Protein AF-A0A3S4LVW9-F1 (afdb_monomer)

pLDDT: mean 73.6, std 16.75, range [40.53, 91.44]

Structure (mmCIF, N/CA/C/O backbone):
data_AF-A0A3S4LVW9-F1
#
_entry.id   AF-A0A3S4LVW9-F1
#
loop_
_atom_site.group_PDB
_atom_site.id
_atom_site.type_symbol
_atom_site.label_atom_id
_atom_site.label_alt_id
_atom_site.label_comp_id
_atom_site.label_asym_id
_atom_site.label_entity_id
_atom_site.label_seq_id
_atom_site.pdbx_PDB_ins_code
_atom_site.Cartn_x
_atom_site.Cartn_y
_atom_site.Cartn_z
_atom_site.occupancy
_atom_site.B_iso_or_equiv
_atom_site.auth_seq_id
_atom_site.auth_comp_id
_atom_site.auth_asym_id
_atom_site.auth_atom_id
_atom_site.pdbx_PDB_model_num
ATOM 1 N N . MET A 1 1 ? 12.486 -17.009 8.931 1.00 40.53 1 MET A N 1
ATOM 2 C CA . MET A 1 1 ? 12.823 -16.788 7.509 1.00 40.53 1 MET A CA 1
ATOM 3 C C . MET A 1 1 ? 11.781 -15.849 6.923 1.00 40.53 1 MET A C 1
ATOM 5 O O . MET A 1 1 ? 10.630 -16.249 6.803 1.00 40.53 1 MET A O 1
ATOM 9 N N . SER A 1 2 ? 12.141 -14.586 6.691 1.00 44.41 2 SER A N 1
ATOM 10 C CA . SER A 1 2 ? 11.282 -13.580 6.053 1.00 44.41 2 SER A CA 1
ATOM 11 C C . SER A 1 2 ? 11.425 -13.695 4.533 1.00 44.41 2 SER A C 1
ATOM 13 O O . SER A 1 2 ? 12.541 -13.700 4.019 1.00 44.41 2 SER A O 1
ATOM 15 N N . HIS A 1 3 ? 10.305 -13.847 3.826 1.00 47.97 3 HIS A N 1
ATOM 16 C CA . HIS A 1 3 ? 10.266 -14.080 2.378 1.00 47.97 3 HIS A CA 1
ATOM 17 C C . HIS A 1 3 ? 9.943 -12.779 1.623 1.00 47.97 3 HIS A C 1
ATOM 19 O O . HIS A 1 3 ? 9.301 -11.881 2.169 1.00 47.97 3 HIS A 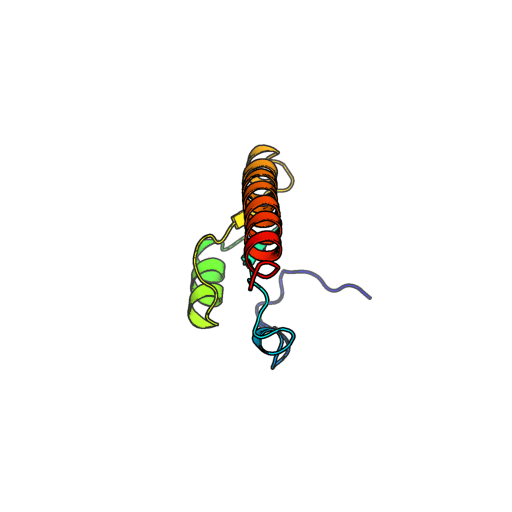O 1
ATOM 25 N N . ALA A 1 4 ? 10.462 -12.651 0.399 1.00 56.00 4 ALA A N 1
ATOM 26 C CA . ALA A 1 4 ? 10.450 -11.421 -0.392 1.00 56.00 4 ALA A CA 1
ATOM 27 C C . ALA A 1 4 ? 9.074 -11.103 -1.009 1.00 56.00 4 ALA A C 1
ATOM 29 O O . ALA A 1 4 ? 8.323 -11.996 -1.377 1.00 56.00 4 ALA A O 1
ATOM 30 N N . ALA A 1 5 ? 8.788 -9.810 -1.182 1.00 56.31 5 ALA A N 1
ATOM 31 C CA . ALA A 1 5 ? 7.505 -9.262 -1.644 1.00 56.31 5 ALA A CA 1
ATOM 32 C C . ALA A 1 5 ? 7.275 -9.319 -3.177 1.00 56.31 5 ALA A C 1
ATOM 34 O O . ALA A 1 5 ? 6.434 -8.591 -3.684 1.00 56.31 5 ALA A O 1
ATOM 35 N N . ASN A 1 6 ? 8.031 -10.146 -3.909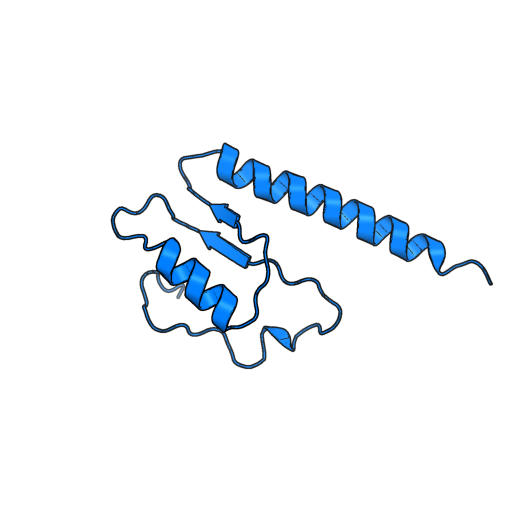 1.00 51.12 6 ASN A N 1
ATOM 36 C CA . ASN A 1 6 ? 7.908 -10.344 -5.369 1.00 51.12 6 ASN A CA 1
ATOM 37 C C . ASN A 1 6 ? 7.083 -11.605 -5.713 1.00 51.12 6 ASN A C 1
ATOM 39 O O . ASN A 1 6 ? 7.062 -12.090 -6.841 1.00 51.12 6 ASN A O 1
ATOM 43 N N . ASP A 1 7 ? 6.435 -12.215 -4.727 1.00 55.28 7 ASP A N 1
ATOM 44 C CA . ASP A 1 7 ? 5.618 -13.390 -4.993 1.00 55.28 7 ASP A CA 1
ATOM 45 C C . ASP A 1 7 ? 4.240 -12.952 -5.513 1.00 55.28 7 ASP A C 1
ATOM 47 O O . ASP A 1 7 ? 3.527 -12.201 -4.848 1.00 55.28 7 ASP A O 1
ATOM 51 N N . LYS A 1 8 ? 3.884 -13.391 -6.726 1.00 55.81 8 LYS A N 1
ATOM 52 C CA . LYS A 1 8 ? 2.607 -13.059 -7.387 1.00 55.81 8 LYS A CA 1
ATOM 53 C C . LYS A 1 8 ? 1.429 -13.839 -6.810 1.00 55.81 8 LYS A C 1
ATOM 55 O O . LYS A 1 8 ? 0.280 -13.561 -7.151 1.00 55.81 8 LYS A O 1
ATOM 60 N N . GLU A 1 9 ? 1.692 -14.807 -5.938 1.00 51.62 9 GLU A N 1
ATOM 61 C CA . GLU A 1 9 ? 0.643 -15.407 -5.133 1.00 51.62 9 GLU A CA 1
ATOM 62 C C . GLU A 1 9 ? 0.262 -14.459 -3.992 1.00 51.62 9 GLU A C 1
ATOM 64 O O . GLU A 1 9 ? 0.968 -14.330 -2.991 1.00 51.62 9 GLU A O 1
ATOM 69 N N . SER A 1 10 ? -0.897 -13.810 -4.128 1.00 51.06 10 SER A N 1
ATOM 70 C CA . SER A 1 10 ? -1.556 -13.131 -3.013 1.00 51.06 10 SER A CA 1
ATOM 71 C C . SER A 1 10 ? -1.885 -14.157 -1.930 1.00 51.06 10 SER A C 1
ATOM 73 O O . SER A 1 10 ? -2.876 -14.881 -2.005 1.00 51.06 10 SER A O 1
ATOM 75 N N . ARG A 1 11 ? -1.014 -14.258 -0.925 1.00 62.50 11 ARG A N 1
ATOM 76 C CA . ARG A 1 11 ? -1.152 -15.177 0.212 1.00 62.50 11 ARG A CA 1
ATOM 77 C C . ARG A 1 11 ? -1.620 -14.447 1.460 1.00 62.50 11 ARG A C 1
ATOM 79 O O . ARG A 1 11 ? -1.117 -14.693 2.557 1.00 62.50 11 ARG A O 1
ATOM 86 N N . LEU A 1 12 ? -2.573 -13.528 1.301 1.00 57.38 12 LEU A N 1
ATOM 87 C CA . LEU A 1 12 ? -3.271 -12.985 2.460 1.00 57.38 12 LEU A CA 1
ATOM 88 C C . LEU A 1 12 ? -3.927 -14.160 3.202 1.00 57.38 12 LEU A C 1
ATOM 90 O O . LEU A 1 12 ? -4.661 -14.933 2.580 1.00 57.38 12 LEU A O 1
ATOM 94 N N . PRO A 1 13 ? -3.635 -14.353 4.500 1.00 52.72 13 PRO A N 1
ATOM 95 C CA . PRO A 1 13 ? -4.202 -15.465 5.236 1.00 52.72 13 PRO A CA 1
ATOM 96 C C . PRO A 1 13 ? -5.724 -15.329 5.253 1.00 52.72 13 PRO A C 1
ATOM 98 O O . PRO A 1 13 ? -6.263 -14.248 5.509 1.00 52.72 13 PRO A O 1
ATOM 101 N N . ALA A 1 14 ? -6.418 -16.433 4.973 1.00 52.50 14 ALA A N 1
ATOM 102 C CA . ALA A 1 14 ? -7.867 -16.488 5.086 1.00 52.50 14 ALA A CA 1
ATOM 103 C C . ALA A 1 14 ? -8.274 -16.030 6.497 1.00 52.50 14 ALA A C 1
ATOM 105 O O . ALA A 1 14 ? -7.753 -16.530 7.494 1.00 52.50 14 ALA A O 1
ATOM 106 N N . GLY A 1 15 ? -9.161 -15.037 6.566 1.00 52.69 15 GLY A N 1
ATOM 107 C CA . GLY A 1 15 ? -9.600 -14.446 7.828 1.00 52.69 15 GLY A CA 1
ATOM 108 C C . GLY A 1 15 ? -8.742 -13.290 8.357 1.00 52.69 15 GLY A C 1
ATOM 109 O O . GLY A 1 15 ? -9.017 -12.820 9.455 1.00 52.69 15 GLY A O 1
ATOM 110 N N . LEU A 1 16 ? -7.761 -12.759 7.610 1.00 56.81 16 LEU A N 1
ATOM 111 C CA . LEU A 1 16 ? -7.042 -11.536 8.021 1.00 56.81 16 LEU A CA 1
ATOM 112 C C . LEU A 1 16 ? -8.002 -10.367 8.300 1.00 56.81 16 LEU A C 1
ATOM 114 O O . LEU A 1 16 ? -7.811 -9.632 9.260 1.00 56.81 16 LEU A O 1
ATOM 118 N N . LEU A 1 17 ? -9.057 -10.243 7.491 1.00 53.84 17 LEU A N 1
ATOM 119 C CA . LEU A 1 17 ? -10.112 -9.245 7.684 1.00 53.84 17 LEU A CA 1
ATOM 120 C C . LEU A 1 17 ? -11.112 -9.622 8.798 1.00 53.84 17 LEU A C 1
ATOM 122 O O . LEU A 1 17 ? -11.839 -8.751 9.271 1.00 53.84 17 LEU A O 1
ATOM 126 N N . ASP A 1 18 ? -11.139 -10.887 9.233 1.00 51.19 18 ASP A N 1
ATOM 127 C CA . ASP A 1 18 ? -11.976 -11.373 10.345 1.00 51.19 18 ASP A CA 1
ATOM 128 C C . ASP A 1 18 ? -11.309 -11.173 11.715 1.00 51.19 18 ASP A C 1
ATOM 130 O O . ASP A 1 18 ? -11.990 -11.127 12.746 1.00 51.19 18 ASP A O 1
ATOM 134 N N . VAL A 1 19 ? -9.980 -11.008 11.763 1.00 45.44 19 VAL A N 1
ATOM 135 C CA . VAL A 1 19 ? -9.250 -10.708 13.003 1.00 45.44 19 VAL A CA 1
ATOM 136 C C . VAL A 1 19 ? -9.434 -9.231 13.361 1.00 45.44 19 VAL A C 1
ATOM 138 O O . VAL A 1 19 ? -8.574 -8.383 13.150 1.00 45.44 19 VAL A O 1
ATOM 141 N N . GLY A 1 20 ? -10.585 -8.926 13.958 1.00 47.44 20 GLY A N 1
ATOM 142 C CA . GLY A 1 20 ? -10.934 -7.586 14.417 1.00 47.44 20 GLY A CA 1
ATOM 143 C C . GLY A 1 20 ? -11.956 -6.914 13.516 1.00 47.44 20 GLY A C 1
ATOM 144 O O . GLY A 1 20 ? -11.706 -5.837 12.999 1.00 47.44 20 GLY A O 1
ATOM 145 N N . THR A 1 21 ? -13.153 -7.488 13.422 1.00 48.34 21 THR A N 1
ATOM 146 C CA . THR A 1 21 ? -14.330 -6.931 12.721 1.00 48.34 21 THR A CA 1
ATOM 147 C C . THR A 1 21 ? -14.732 -5.502 13.132 1.00 48.34 21 THR A C 1
ATOM 149 O O . THR A 1 21 ? -15.595 -4.899 12.500 1.00 48.34 21 THR A O 1
ATOM 152 N N . ARG A 1 22 ? -14.112 -4.936 14.177 1.00 53.50 22 ARG A N 1
ATOM 153 C CA . ARG A 1 22 ? -14.266 -3.537 14.616 1.00 53.50 22 ARG A CA 1
ATOM 154 C C . ARG A 1 22 ? -13.053 -2.645 14.327 1.00 53.50 22 ARG A C 1
ATOM 156 O O . ARG A 1 22 ? -13.075 -1.479 14.700 1.00 53.50 22 ARG A O 1
ATOM 163 N N . LYS A 1 23 ? -11.987 -3.173 13.724 1.00 63.97 23 LYS A N 1
ATOM 164 C CA . LYS A 1 23 ? -10.763 -2.427 13.423 1.00 63.97 23 LYS A CA 1
ATOM 165 C C . LYS A 1 23 ? -10.807 -1.918 11.989 1.00 63.97 23 LYS A C 1
ATOM 167 O O . LYS A 1 23 ? -11.199 -2.637 11.071 1.00 63.97 23 LYS A O 1
ATOM 172 N N . ARG A 1 24 ? -10.395 -0.666 11.794 1.00 70.69 24 ARG A N 1
ATOM 173 C CA . ARG A 1 24 ? -10.190 -0.110 10.456 1.00 70.69 24 ARG A CA 1
ATOM 174 C C . ARG A 1 24 ? -8.939 -0.744 9.850 1.00 70.69 24 ARG A C 1
ATOM 176 O O . ARG A 1 24 ? -7.846 -0.604 10.390 1.00 70.69 24 ARG A O 1
ATOM 183 N N . HIS A 1 25 ? -9.110 -1.450 8.737 1.00 79.12 25 HIS A N 1
ATOM 184 C CA . HIS A 1 25 ? -8.003 -1.980 7.944 1.00 79.12 25 HIS A CA 1
ATOM 185 C C . HIS A 1 25 ? -7.550 -0.927 6.928 1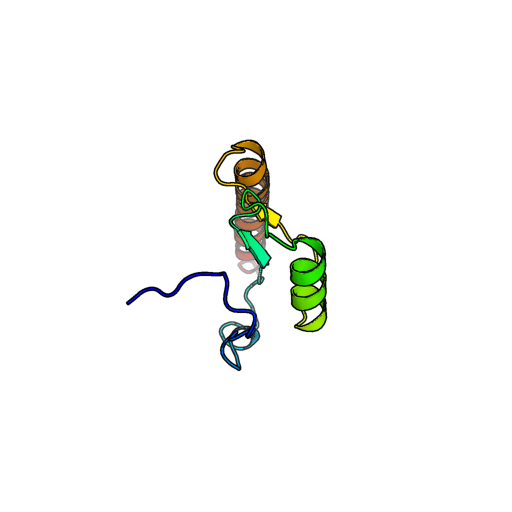.00 79.12 25 HIS A C 1
ATOM 187 O O . HIS A 1 25 ? -8.375 -0.384 6.196 1.00 79.12 25 HIS A O 1
ATOM 193 N N . ILE A 1 26 ? -6.246 -0.652 6.885 1.00 85.44 26 ILE A N 1
ATOM 194 C CA . ILE A 1 26 ? -5.626 0.316 5.971 1.00 85.44 26 ILE A CA 1
ATOM 195 C C . ILE A 1 26 ? -4.636 -0.449 5.101 1.00 85.44 26 ILE A C 1
ATOM 197 O O . ILE A 1 26 ? -3.799 -1.187 5.623 1.00 85.44 26 ILE A O 1
ATOM 201 N N . ALA A 1 27 ? -4.745 -0.292 3.784 1.00 87.88 27 ALA A N 1
ATOM 202 C CA . ALA A 1 27 ? -3.856 -0.955 2.842 1.00 87.88 27 ALA A CA 1
ATOM 203 C C . ALA A 1 27 ? -2.667 -0.062 2.476 1.00 87.88 27 ALA A C 1
ATOM 205 O O . ALA A 1 27 ? -2.810 1.145 2.271 1.00 87.88 27 ALA A O 1
ATOM 206 N N . VAL A 1 28 ? -1.495 -0.686 2.363 1.00 89.25 28 VAL A N 1
ATOM 207 C CA . VAL A 1 28 ? -0.245 -0.018 2.004 1.00 89.25 28 VAL A CA 1
ATOM 208 C C . VAL A 1 28 ? 0.519 -0.878 1.000 1.00 89.25 28 VAL A C 1
ATOM 210 O O . VAL A 1 28 ? 0.829 -2.036 1.277 1.00 89.25 28 VAL A O 1
ATOM 213 N N . ILE A 1 29 ? 0.847 -0.301 -0.152 1.00 89.81 29 ILE A N 1
ATOM 214 C CA . ILE A 1 29 ? 1.722 -0.879 -1.171 1.00 89.81 29 ILE A CA 1
ATOM 215 C C . ILE A 1 29 ? 3.128 -0.345 -0.908 1.00 89.81 29 ILE A C 1
ATOM 217 O O . ILE A 1 29 ? 3.391 0.836 -1.094 1.00 89.81 29 ILE A O 1
ATOM 221 N N . SER A 1 30 ? 4.034 -1.200 -0.442 1.00 87.12 30 SER A N 1
ATOM 222 C CA . SER A 1 30 ? 5.423 -0.810 -0.155 1.00 87.12 30 SER A CA 1
ATOM 223 C C . SER A 1 30 ? 6.372 -1.166 -1.298 1.00 87.12 30 SER A C 1
ATOM 225 O O . SER A 1 30 ? 6.060 -2.054 -2.088 1.00 87.12 30 SER A O 1
ATOM 227 N N . LYS A 1 31 ? 7.552 -0.531 -1.326 1.00 84.81 31 LYS A N 1
ATOM 228 C CA . LYS A 1 31 ? 8.620 -0.751 -2.321 1.00 84.81 31 LYS A CA 1
ATOM 229 C C . LYS A 1 31 ? 8.232 -0.342 -3.742 1.00 84.81 31 LYS A C 1
ATOM 231 O O . LYS A 1 31 ? 8.614 -0.994 -4.712 1.00 84.81 31 LYS A O 1
ATOM 236 N N . THR A 1 32 ? 7.480 0.747 -3.874 1.00 84.38 32 THR A N 1
ATOM 237 C CA . THR A 1 32 ? 7.106 1.290 -5.191 1.00 84.38 32 THR A CA 1
ATOM 238 C C . THR A 1 32 ? 8.292 1.893 -5.954 1.00 84.38 32 THR A C 1
ATOM 240 O O . THR A 1 32 ? 8.160 2.248 -7.118 1.00 84.38 32 THR A O 1
ATOM 243 N N . ASP A 1 33 ? 9.467 1.976 -5.324 1.00 81.12 33 ASP A N 1
ATOM 244 C CA . ASP A 1 33 ? 10.746 2.311 -5.952 1.00 81.12 33 ASP A CA 1
ATOM 245 C C . ASP A 1 33 ? 11.330 1.209 -6.846 1.00 81.12 33 ASP A C 1
ATOM 247 O O . ASP A 1 33 ? 12.239 1.485 -7.633 1.00 81.12 33 ASP A O 1
ATOM 251 N N . MET A 1 34 ? 10.840 -0.031 -6.748 1.00 83.81 34 MET A N 1
ATOM 252 C CA . MET A 1 34 ? 11.357 -1.120 -7.572 1.00 83.81 34 MET A CA 1
ATOM 253 C C . MET A 1 34 ? 10.918 -0.969 -9.042 1.00 83.81 34 MET A C 1
ATOM 255 O O . MET A 1 34 ? 9.757 -0.666 -9.313 1.00 83.81 34 MET A O 1
ATOM 259 N N . PRO A 1 35 ? 11.816 -1.205 -10.019 1.00 76.19 35 PRO A N 1
ATOM 260 C CA . PRO A 1 35 ? 11.523 -0.994 -11.441 1.00 76.19 35 PRO A CA 1
ATOM 261 C C . PRO A 1 35 ? 10.468 -1.957 -12.010 1.00 76.19 35 PRO A C 1
ATOM 263 O O . PRO A 1 35 ? 9.898 -1.691 -13.064 1.00 76.19 35 PRO A O 1
ATOM 266 N N . ASP A 1 36 ? 10.220 -3.075 -11.333 1.00 84.81 36 ASP A N 1
ATOM 267 C CA . ASP A 1 36 ? 9.198 -4.076 -11.638 1.00 84.81 36 ASP A CA 1
ATOM 268 C C . ASP A 1 36 ? 7.940 -3.943 -10.759 1.00 84.81 36 ASP A C 1
ATOM 270 O O . ASP A 1 36 ? 7.055 -4.798 -10.827 1.00 84.81 36 ASP A O 1
ATOM 274 N N . ALA A 1 37 ? 7.832 -2.883 -9.947 1.00 85.00 37 ALA A N 1
ATOM 275 C CA . ALA A 1 37 ? 6.660 -2.642 -9.115 1.00 85.00 37 ALA A CA 1
ATOM 276 C C . ALA A 1 37 ? 5.430 -2.305 -9.973 1.00 85.00 37 ALA A C 1
ATOM 278 O O . ALA A 1 37 ? 5.325 -1.222 -10.551 1.00 85.00 37 ALA A O 1
ATOM 279 N N . ASP A 1 38 ? 4.454 -3.214 -10.003 1.00 88.62 38 ASP A N 1
ATOM 280 C CA . ASP A 1 38 ? 3.149 -2.965 -10.617 1.00 88.62 38 ASP A CA 1
ATOM 281 C C . ASP A 1 38 ? 2.149 -2.463 -9.569 1.00 88.62 38 ASP A C 1
ATOM 283 O O . ASP A 1 38 ? 1.359 -3.207 -8.972 1.00 88.62 38 ASP A O 1
ATOM 287 N N . VAL A 1 39 ? 2.227 -1.159 -9.315 1.00 87.94 39 VAL A N 1
ATOM 288 C CA . VAL A 1 39 ? 1.374 -0.466 -8.346 1.00 87.94 39 VAL A CA 1
ATOM 289 C C . VAL A 1 39 ? -0.098 -0.526 -8.757 1.00 87.94 39 VAL A C 1
ATOM 291 O O . VAL A 1 39 ? -0.968 -0.713 -7.907 1.00 87.94 39 VAL A O 1
ATOM 294 N N . ALA A 1 40 ? -0.386 -0.416 -10.056 1.00 87.88 40 ALA A N 1
ATOM 295 C CA . ALA A 1 40 ? -1.749 -0.415 -10.574 1.00 87.88 40 ALA A CA 1
ATOM 296 C C . ALA A 1 40 ? -2.417 -1.785 -10.394 1.00 87.88 40 ALA A C 1
ATOM 298 O O . ALA A 1 40 ? -3.523 -1.858 -9.851 1.00 87.88 40 ALA A O 1
ATOM 299 N N . ALA A 1 41 ? -1.730 -2.871 -10.763 1.00 88.69 41 ALA A N 1
ATOM 300 C CA . ALA A 1 41 ? -2.240 -4.225 -10.562 1.00 88.69 41 ALA A CA 1
ATOM 301 C C . ALA A 1 41 ? -2.400 -4.557 -9.072 1.00 88.69 41 ALA A C 1
ATOM 303 O O . ALA A 1 41 ? -3.405 -5.142 -8.669 1.00 88.69 41 ALA A O 1
ATOM 304 N N . THR A 1 42 ? -1.453 -4.129 -8.232 1.00 89.50 42 THR A N 1
ATOM 305 C CA . THR A 1 42 ? -1.530 -4.347 -6.779 1.00 89.50 42 THR A CA 1
ATOM 306 C C . THR A 1 42 ? -2.700 -3.581 -6.157 1.00 89.50 42 THR A C 1
ATOM 308 O O . THR A 1 42 ? -3.428 -4.131 -5.330 1.00 89.50 42 THR A O 1
ATOM 311 N N . ARG A 1 43 ? -2.936 -2.332 -6.579 1.00 90.06 43 ARG A N 1
ATOM 312 C CA . ARG A 1 43 ? -4.091 -1.533 -6.143 1.00 90.06 43 ARG A CA 1
ATOM 313 C C . ARG A 1 43 ? -5.404 -2.212 -6.525 1.00 90.06 43 ARG A C 1
ATOM 315 O O . ARG A 1 43 ? -6.291 -2.329 -5.683 1.00 90.06 43 ARG A O 1
ATOM 322 N N . GLN A 1 44 ? -5.511 -2.703 -7.759 1.00 88.44 44 GLN A N 1
ATOM 323 C CA . GLN A 1 44 ? -6.699 -3.420 -8.215 1.00 88.44 44 GLN A CA 1
ATOM 324 C C . GLN A 1 44 ? -6.945 -4.691 -7.390 1.00 88.44 44 GLN A C 1
ATOM 326 O O . GLN A 1 44 ? -8.059 -4.903 -6.914 1.00 88.44 44 GLN A O 1
ATOM 331 N N . LEU A 1 45 ? -5.901 -5.484 -7.146 1.00 89.50 45 LEU A N 1
ATOM 332 C CA . LEU A 1 45 ? -5.977 -6.693 -6.328 1.00 89.50 45 LEU A CA 1
ATOM 333 C C . LEU A 1 45 ? -6.463 -6.393 -4.900 1.00 89.50 45 LEU A C 1
ATOM 335 O O . LEU A 1 45 ? -7.317 -7.100 -4.369 1.00 89.50 45 LEU A O 1
ATOM 339 N N . LEU A 1 46 ? -5.954 -5.330 -4.272 1.00 88.06 46 LEU A N 1
ATOM 340 C CA . LEU A 1 46 ? -6.387 -4.914 -2.935 1.00 88.06 46 LEU A CA 1
ATOM 341 C C . LEU A 1 46 ? -7.874 -4.531 -2.915 1.00 88.06 46 LEU A C 1
ATOM 343 O O . LEU A 1 46 ? -8.598 -4.944 -2.006 1.00 88.06 46 LEU A O 1
ATOM 347 N N . CYS A 1 47 ? -8.342 -3.806 -3.932 1.00 87.50 47 CYS A N 1
ATOM 348 C CA . CYS A 1 47 ? -9.757 -3.474 -4.089 1.00 87.50 47 CYS A CA 1
ATOM 349 C C . CYS A 1 47 ? -10.633 -4.726 -4.269 1.00 87.50 47 CYS A C 1
ATOM 351 O O . CYS A 1 47 ? -11.679 -4.832 -3.631 1.00 87.50 47 CYS A O 1
ATOM 353 N N . GLU A 1 48 ? -10.206 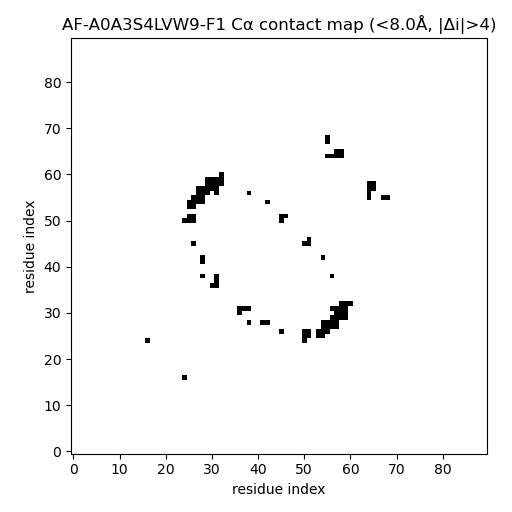-5.691 -5.088 1.00 88.38 48 GLU A N 1
ATOM 354 C CA . GLU A 1 48 ? -10.931 -6.953 -5.321 1.00 88.38 48 GLU A CA 1
ATOM 355 C C . GLU A 1 48 ? -11.055 -7.804 -4.048 1.00 88.38 48 GLU A C 1
ATOM 357 O O . GLU A 1 48 ? -12.066 -8.471 -3.834 1.00 88.38 48 GLU A O 1
ATOM 362 N N . ILE A 1 49 ? -10.058 -7.732 -3.165 1.00 85.31 49 ILE A N 1
ATOM 363 C CA . ILE A 1 49 ? -10.036 -8.425 -1.869 1.00 85.31 49 ILE A CA 1
ATOM 364 C C . ILE A 1 49 ? -10.901 -7.705 -0.814 1.00 85.31 49 ILE A C 1
ATOM 366 O O . ILE A 1 49 ? -11.206 -8.268 0.239 1.00 85.31 49 ILE A O 1
ATOM 370 N N . GLY A 1 50 ? -11.353 -6.481 -1.099 1.00 85.00 50 GLY A N 1
ATOM 371 C CA . GLY A 1 50 ? -12.261 -5.720 -0.242 1.00 85.00 50 GLY A CA 1
ATOM 372 C C . GLY A 1 50 ? -11.597 -4.615 0.579 1.00 85.00 50 GLY A C 1
ATOM 373 O O . GLY A 1 50 ? -12.259 -4.036 1.447 1.00 85.00 50 GLY A O 1
ATOM 374 N N . PHE A 1 51 ? -10.330 -4.278 0.315 1.00 85.06 51 PHE A N 1
ATOM 375 C CA . PHE A 1 51 ? -9.755 -3.039 0.839 1.00 85.06 51 PHE A CA 1
ATOM 376 C C . PHE A 1 51 ? -10.393 -1.830 0.150 1.00 85.06 51 PHE A C 1
ATOM 378 O O . PHE A 1 51 ? -10.781 -1.878 -1.016 1.00 85.06 51 PHE A O 1
ATOM 385 N N . ARG A 1 52 ? -10.523 -0.732 0.894 1.00 83.25 52 ARG A N 1
ATOM 386 C CA . ARG A 1 52 ? -11.091 0.527 0.403 1.00 83.25 52 ARG A CA 1
ATOM 387 C C . ARG A 1 52 ? -10.038 1.620 0.455 1.00 83.25 52 ARG A C 1
ATOM 389 O O . ARG A 1 52 ? -9.109 1.547 1.254 1.00 83.25 52 ARG A O 1
ATOM 396 N N . GLU A 1 53 ? -10.227 2.635 -0.379 1.00 83.88 53 GLU A N 1
ATOM 397 C CA . GLU A 1 53 ? -9.420 3.851 -0.324 1.00 83.88 53 GLU A CA 1
ATOM 398 C C . GLU A 1 53 ? -9.537 4.529 1.061 1.00 83.88 53 GLU A C 1
ATOM 400 O O . GLU A 1 53 ? -10.618 4.498 1.665 1.00 83.88 53 GLU A O 1
ATOM 405 N N . PRO A 1 54 ? -8.459 5.160 1.562 1.00 88.69 54 PRO A N 1
ATOM 406 C CA . PRO A 1 54 ? -7.183 5.369 0.871 1.00 88.69 54 PRO A CA 1
ATOM 407 C C . PRO A 1 54 ? -6.245 4.145 0.905 1.00 88.69 54 PRO A C 1
ATOM 409 O O . PRO A 1 54 ? -6.016 3.550 1.958 1.00 88.69 54 PRO A O 1
ATOM 412 N N . ILE A 1 55 ? -5.669 3.807 -0.254 1.00 89.69 55 ILE A N 1
ATOM 413 C CA . ILE A 1 55 ? -4.555 2.857 -0.401 1.00 89.69 55 ILE A CA 1
ATOM 414 C C . ILE A 1 55 ? -3.270 3.657 -0.620 1.00 89.69 55 ILE A C 1
ATOM 416 O O . ILE A 1 55 ? -3.118 4.345 -1.637 1.00 89.69 55 ILE A O 1
ATOM 420 N N . PHE A 1 56 ? -2.349 3.553 0.337 1.00 89.50 56 PHE A N 1
ATOM 421 C CA . PHE A 1 56 ? -1.102 4.315 0.331 1.00 89.50 56 PHE A CA 1
ATOM 422 C C . PHE A 1 56 ? -0.003 3.596 -0.435 1.00 89.50 56 PHE A C 1
ATOM 424 O O . PHE A 1 56 ? 0.135 2.377 -0.359 1.00 89.50 56 PHE A O 1
ATOM 431 N N . GLU A 1 57 ? 0.821 4.372 -1.120 1.00 91.44 57 GLU A N 1
ATOM 432 C CA . GLU A 1 57 ? 2.028 3.906 -1.789 1.00 91.44 57 GLU A CA 1
ATOM 433 C C . GLU A 1 57 ? 3.228 4.383 -0.979 1.00 91.44 57 GLU A C 1
ATOM 435 O O . GLU 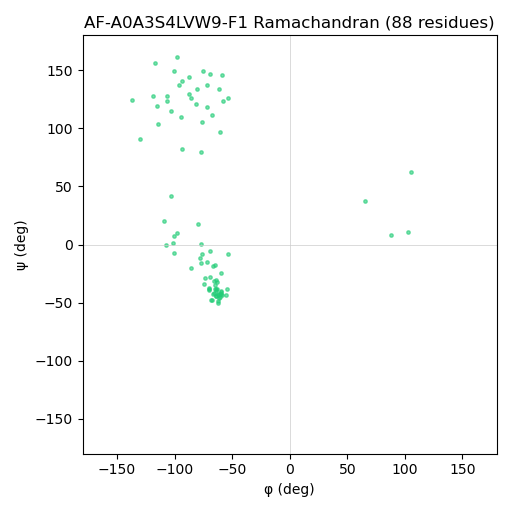A 1 57 ? 3.321 5.564 -0.660 1.00 91.44 57 GLU A O 1
ATOM 440 N N . LEU A 1 58 ? 4.132 3.471 -0.627 1.00 89.62 58 LEU A N 1
ATOM 441 C CA . LEU A 1 58 ? 5.360 3.780 0.093 1.00 89.62 58 LEU A CA 1
ATOM 442 C C . LEU A 1 58 ? 6.567 3.480 -0.781 1.00 89.62 58 LEU A C 1
ATOM 444 O O . LEU A 1 58 ? 6.841 2.327 -1.133 1.00 89.62 58 LEU A O 1
ATOM 448 N N . ASN A 1 59 ? 7.324 4.535 -1.038 1.00 86.31 59 ASN A N 1
ATOM 449 C CA . ASN A 1 59 ? 8.599 4.495 -1.722 1.00 86.31 59 ASN A CA 1
ATOM 450 C C . ASN A 1 59 ? 9.707 4.731 -0.687 1.00 86.31 59 ASN A C 1
ATOM 452 O O . ASN A 1 59 ? 9.713 5.751 0.003 1.00 86.31 59 ASN A O 1
ATOM 456 N N . GLY A 1 60 ? 10.660 3.799 -0.575 1.00 81.19 60 GLY A N 1
ATOM 457 C CA . GLY A 1 60 ? 11.736 3.890 0.423 1.00 81.19 60 GLY A CA 1
ATOM 458 C C . GLY A 1 60 ? 12.690 5.075 0.220 1.00 81.19 60 GLY A C 1
ATOM 459 O O . GLY A 1 60 ? 13.405 5.460 1.144 1.00 81.19 60 GLY A O 1
ATOM 460 N N . HIS A 1 61 ? 12.682 5.663 -0.975 1.00 85.50 61 HIS A N 1
ATOM 461 C CA . HIS A 1 61 ? 13.480 6.819 -1.365 1.00 85.50 61 HIS A CA 1
ATOM 462 C C . HIS A 1 61 ? 12.699 8.140 -1.345 1.00 85.50 61 HIS A C 1
ATOM 464 O O . HIS A 1 61 ? 13.322 9.192 -1.492 1.00 85.50 61 HIS A O 1
ATOM 470 N N . ASP A 1 62 ? 11.378 8.116 -1.135 1.00 85.25 62 ASP A N 1
ATOM 471 C CA . ASP A 1 62 ? 10.553 9.321 -1.028 1.00 85.25 62 ASP A CA 1
ATOM 472 C C . ASP A 1 62 ? 9.958 9.481 0.384 1.00 85.25 62 ASP A C 1
ATOM 474 O O . ASP A 1 62 ? 8.959 8.837 0.726 1.00 85.25 62 ASP A O 1
ATOM 478 N N . PRO A 1 63 ? 10.512 10.389 1.207 1.00 86.44 63 PRO A N 1
ATOM 479 C CA . PRO A 1 63 ? 9.982 10.691 2.532 1.00 86.44 63 PRO A CA 1
ATOM 480 C C . PRO A 1 63 ? 8.537 11.212 2.525 1.00 86.44 63 PRO A 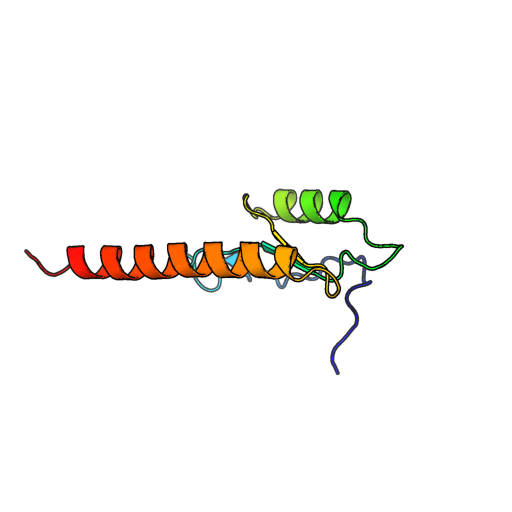C 1
ATOM 482 O O . PRO A 1 63 ? 7.848 11.074 3.537 1.00 86.44 63 PRO A O 1
ATOM 485 N N . GLN A 1 64 ? 8.063 11.815 1.425 1.00 87.31 64 GLN A N 1
ATOM 486 C CA . GLN A 1 64 ? 6.694 12.337 1.341 1.00 87.31 64 GLN A CA 1
ATOM 487 C C . GLN A 1 64 ? 5.661 11.212 1.300 1.00 87.31 64 GLN A C 1
ATOM 489 O O . GLN A 1 64 ? 4.628 11.316 1.962 1.00 87.31 64 GLN A O 1
ATOM 494 N N . SER A 1 65 ? 5.970 10.112 0.611 1.00 86.00 65 SER A N 1
ATOM 495 C CA . SER A 1 65 ? 5.128 8.911 0.586 1.00 86.00 65 SER A CA 1
ATOM 496 C C . SER A 1 65 ? 4.839 8.376 2.000 1.00 86.00 65 SER A C 1
ATOM 498 O O . SER A 1 65 ? 3.693 8.114 2.366 1.00 86.00 65 SER A O 1
ATOM 500 N N . VAL A 1 66 ? 5.866 8.338 2.857 1.00 87.19 66 VAL A N 1
ATOM 501 C CA . VAL A 1 66 ? 5.746 7.937 4.267 1.00 87.19 66 VAL A CA 1
ATOM 502 C C . VAL A 1 66 ? 4.984 8.983 5.077 1.00 87.19 66 VAL A C 1
ATOM 504 O O . VAL A 1 66 ? 4.167 8.631 5.929 1.00 87.19 66 VAL A O 1
ATOM 507 N N . ARG A 1 67 ? 5.223 10.272 4.811 1.00 88.00 67 ARG A N 1
ATOM 508 C CA . ARG A 1 67 ? 4.583 11.373 5.535 1.00 88.00 67 ARG A CA 1
ATOM 509 C C . ARG A 1 67 ? 3.060 11.347 5.398 1.00 88.00 67 ARG A C 1
ATOM 511 O O . ARG A 1 67 ? 2.378 11.491 6.406 1.00 88.00 67 ARG A O 1
ATOM 518 N N . GLN A 1 68 ? 2.541 11.086 4.198 1.00 87.62 68 GLN A N 1
ATOM 519 C CA . GLN A 1 68 ? 1.095 10.994 3.955 1.00 87.62 68 GLN A CA 1
ATOM 520 C C . GLN A 1 68 ? 0.428 9.902 4.801 1.00 87.62 68 GLN A C 1
ATOM 522 O O . GLN A 1 68 ? -0.644 10.124 5.363 1.00 87.62 68 GLN A O 1
ATOM 527 N N . LEU A 1 69 ? 1.078 8.741 4.937 1.00 88.44 69 LEU A N 1
ATOM 528 C CA . LEU A 1 69 ? 0.582 7.658 5.784 1.00 88.44 69 LEU A CA 1
ATOM 529 C C . LEU A 1 69 ? 0.610 8.050 7.268 1.00 88.44 69 LEU A C 1
ATOM 531 O O . LEU A 1 69 ? -0.348 7.785 7.989 1.00 88.44 69 LEU A O 1
ATOM 535 N N . VAL A 1 70 ? 1.687 8.694 7.725 1.00 88.50 70 VAL A N 1
ATOM 536 C CA . VAL A 1 70 ? 1.815 9.150 9.119 1.00 88.50 70 VAL A CA 1
ATOM 537 C C . VAL A 1 70 ? 0.738 10.173 9.468 1.00 88.50 70 VAL A C 1
ATOM 539 O O . VAL A 1 70 ? 0.068 10.017 10.487 1.00 88.50 70 VAL A O 1
ATOM 542 N N . ASP A 1 71 ? 0.541 11.185 8.623 1.00 91.31 71 ASP A N 1
ATOM 543 C CA . ASP A 1 71 ? -0.451 12.234 8.868 1.00 91.31 71 ASP A CA 1
ATOM 544 C C . ASP A 1 71 ? -1.877 11.642 8.881 1.00 91.31 71 ASP A C 1
ATOM 546 O O . ASP A 1 71 ? -2.686 11.986 9.742 1.00 91.31 71 ASP A O 1
ATOM 550 N N . TYR A 1 72 ? -2.175 10.677 8.002 1.00 89.12 72 TYR A N 1
ATOM 551 C CA . TYR A 1 72 ? -3.460 9.973 8.011 1.00 89.12 72 TYR A CA 1
ATOM 552 C C . TYR A 1 72 ? -3.681 9.153 9.291 1.00 89.12 72 TYR A C 1
ATOM 554 O O . TYR A 1 72 ? -4.755 9.212 9.889 1.00 89.12 72 TYR A O 1
ATOM 562 N N . LEU A 1 73 ? -2.668 8.410 9.744 1.00 87.31 73 LEU A N 1
ATOM 563 C CA . LEU A 1 73 ? -2.752 7.620 10.975 1.00 87.31 73 LEU A CA 1
ATOM 564 C C . LEU A 1 73 ? -2.918 8.500 12.222 1.00 87.31 73 LEU A C 1
ATOM 566 O O . LEU A 1 73 ? -3.643 8.111 13.139 1.00 87.31 73 LEU A O 1
ATOM 570 N N . ALA A 1 74 ? -2.296 9.682 12.250 1.00 88.06 74 ALA A N 1
ATOM 571 C CA . ALA A 1 74 ? -2.455 10.648 13.335 1.00 88.06 74 ALA A CA 1
ATOM 572 C C . ALA A 1 74 ? -3.914 11.120 13.444 1.00 88.06 74 ALA A C 1
ATOM 574 O O . ALA A 1 74 ? -4.523 10.978 14.503 1.00 88.06 74 ALA A O 1
ATOM 575 N N . VAL A 1 75 ? -4.511 11.545 12.324 1.00 88.00 75 VAL A N 1
ATOM 576 C CA . VAL A 1 75 ? -5.926 11.958 12.268 1.00 88.00 75 VAL A CA 1
ATOM 577 C C . VAL A 1 75 ? -6.863 10.822 12.685 1.00 88.00 75 VAL A C 1
ATOM 579 O O . VAL A 1 75 ? -7.847 11.046 13.388 1.00 88.00 75 VAL A O 1
ATOM 582 N N . LEU A 1 76 ? -6.582 9.584 12.267 1.00 84.31 76 LEU A N 1
ATOM 583 C CA . LEU A 1 76 ? -7.396 8.440 12.679 1.00 84.31 76 LEU A CA 1
ATOM 584 C C . LEU A 1 76 ? -7.310 8.170 14.180 1.00 84.31 76 LEU A C 1
ATOM 586 O O . LEU A 1 76 ? -8.327 7.821 14.774 1.00 84.31 76 LEU A O 1
ATOM 590 N N . SER A 1 77 ? -6.127 8.335 14.771 1.00 80.31 77 SER A N 1
ATOM 591 C CA . SER A 1 77 ? -5.909 8.125 16.205 1.00 80.31 77 SER A CA 1
ATOM 592 C C . SER A 1 77 ? -6.707 9.135 17.033 1.00 80.31 77 SER A C 1
ATOM 594 O O . SER A 1 77 ? -7.413 8.737 17.956 1.00 80.31 77 SER A O 1
ATOM 596 N N . GLU A 1 78 ? -6.694 10.410 16.636 1.00 81.69 78 GLU A N 1
ATOM 597 C CA . GLU A 1 78 ? -7.487 11.475 17.273 1.00 81.69 78 GLU A CA 1
ATOM 598 C C . GLU A 1 78 ? -8.998 11.181 17.212 1.00 81.69 78 GLU A C 1
ATOM 600 O O . GLU A 1 78 ? -9.714 11.312 18.204 1.00 81.69 78 GLU A O 1
ATOM 605 N N . GLN A 1 79 ? -9.495 10.692 16.070 1.00 74.44 79 GLN A N 1
ATOM 606 C CA . GLN A 1 79 ? -10.910 10.327 15.912 1.00 74.44 79 GLN A CA 1
ATOM 607 C C . GLN A 1 79 ? -11.341 9.143 16.792 1.00 74.44 79 GLN A C 1
ATOM 609 O O . GLN A 1 79 ? -12.510 9.058 17.171 1.00 74.44 79 GLN A O 1
ATOM 614 N N . GLU A 1 80 ? -10.442 8.194 17.070 1.00 70.69 80 GLU A N 1
ATOM 615 C CA . GLU A 1 80 ? -10.742 7.050 17.945 1.00 70.69 80 GLU A CA 1
ATOM 616 C C . GLU A 1 80 ? -10.789 7.460 19.417 1.00 70.69 80 GLU A C 1
ATOM 618 O O . GLU A 1 80 ? -11.621 6.942 20.164 1.00 70.69 80 GLU A O 1
ATOM 623 N N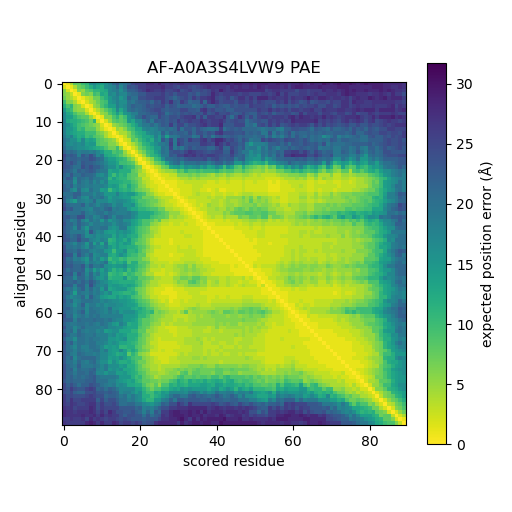 . GLU A 1 81 ? -9.965 8.429 19.810 1.00 63.19 81 GLU A N 1
ATOM 624 C CA . GLU A 1 81 ? -9.949 9.001 21.156 1.00 63.19 81 GLU A CA 1
ATOM 625 C C . GLU A 1 81 ? -11.235 9.803 21.439 1.00 63.19 81 GLU A C 1
ATOM 627 O O . GLU A 1 81 ? -11.939 9.518 22.412 1.00 63.19 81 GLU A O 1
ATOM 632 N N . GLU A 1 82 ? -11.651 10.686 20.521 1.00 60.38 82 GLU A N 1
ATOM 633 C CA . GLU A 1 82 ? -12.908 11.446 20.648 1.00 60.38 82 GLU A CA 1
ATOM 634 C C . GLU A 1 82 ? -14.171 10.559 20.629 1.00 60.38 82 GLU A C 1
ATOM 636 O O . GLU A 1 82 ? -15.200 10.891 21.232 1.00 60.38 82 GLU A O 1
ATOM 641 N N . ALA A 1 83 ? -14.135 9.427 19.919 1.00 59.19 83 ALA A N 1
ATOM 642 C CA . ALA A 1 83 ? -15.247 8.477 19.874 1.00 59.19 83 ALA A CA 1
ATOM 643 C C . ALA A 1 83 ? -15.392 7.679 21.184 1.00 59.19 83 ALA A C 1
ATOM 645 O O . ALA A 1 83 ? -16.509 7.295 21.544 1.00 59.19 83 ALA A O 1
ATOM 646 N N . GLY A 1 84 ? -14.292 7.455 21.910 1.00 57.22 84 GLY A N 1
ATOM 647 C CA . GLY A 1 84 ? -14.296 6.812 23.224 1.00 57.22 84 GLY A CA 1
ATOM 648 C C . GLY A 1 84 ? -14.919 7.688 24.315 1.00 57.22 84 GLY A C 1
ATOM 649 O O . GLY A 1 84 ? -15.688 7.188 25.138 1.00 57.22 84 GLY A O 1
ATOM 650 N N . GLU A 1 85 ? -14.677 9.000 24.286 1.00 53.50 85 GLU A N 1
ATOM 651 C CA . GLU A 1 85 ? -15.172 9.941 25.305 1.00 53.50 85 GLU A CA 1
ATOM 652 C C . GLU A 1 85 ? -16.696 10.147 25.273 1.00 53.50 85 GLU A C 1
ATOM 654 O O . GLU A 1 85 ? -17.323 10.363 26.312 1.00 53.50 85 GLU A O 1
ATOM 659 N N . LYS A 1 86 ? -17.346 9.991 24.113 1.00 49.66 86 LYS A N 1
ATOM 660 C CA . LYS A 1 86 ? -18.807 10.173 23.976 1.00 49.66 86 LYS A CA 1
ATOM 661 C C . LYS A 1 86 ? -19.648 9.006 24.509 1.00 49.66 86 LYS A C 1
ATOM 663 O O . LYS A 1 86 ? -20.872 9.067 24.434 1.00 49.66 86 LYS A O 1
ATOM 668 N N . THR A 1 87 ? -19.026 7.957 25.054 1.00 49.75 87 THR A N 1
ATOM 669 C CA . THR A 1 87 ? -19.740 6.780 25.592 1.00 49.75 87 THR A CA 1
ATOM 670 C C . THR A 1 87 ? -19.883 6.755 27.119 1.00 49.75 87 THR A C 1
ATOM 672 O O . THR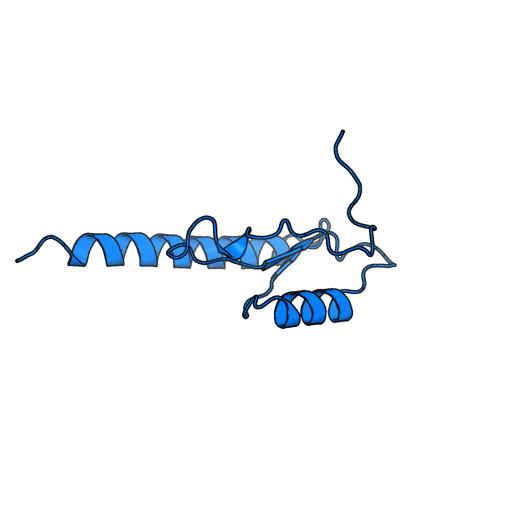 A 1 87 ? -20.509 5.838 27.642 1.00 49.75 87 THR A O 1
ATOM 675 N N . TYR A 1 88 ? -19.394 7.776 27.838 1.00 48.91 88 TYR A N 1
ATOM 676 C CA . TYR A 1 88 ? -19.401 7.822 29.313 1.00 48.91 88 TYR A CA 1
ATOM 677 C C . TYR A 1 88 ? -20.378 8.823 29.949 1.00 48.91 88 TYR A C 1
ATOM 679 O O . TYR A 1 88 ? -20.244 9.159 31.125 1.00 48.91 88 TYR A O 1
ATOM 687 N N . HIS A 1 89 ? -21.403 9.264 29.220 1.00 44.66 89 HIS A N 1
ATOM 688 C CA . HIS A 1 89 ? -22.493 10.040 29.810 1.00 44.66 89 HIS A CA 1
ATOM 689 C C . HIS A 1 89 ? -23.859 9.473 29.421 1.00 44.66 89 HIS A C 1
ATOM 691 O O . HIS A 1 89 ? -24.445 9.855 28.410 1.00 44.66 89 HIS A O 1
ATOM 697 N N . SER A 1 90 ? -24.374 8.560 30.246 1.00 40.69 90 SER A N 1
ATOM 698 C CA . SER A 1 90 ? -25.807 8.305 30.457 1.00 40.69 90 SER A CA 1
ATOM 699 C C . SER A 1 90 ? -26.004 7.688 31.835 1.00 40.69 90 SER A C 1
ATOM 701 O O . SER A 1 90 ? -25.266 6.727 32.144 1.00 40.69 90 SER A O 1
#

Radius of gyration: 16.19 Å; Cα contacts (8 Å, |Δi|>4): 54; chains: 1; bounding box: 39×29×42 Å

Sequence (90 aa):
MSHAANDKESRLPAGLLDVGTRKRHIAVISKTDMPDADVAATRQLLCEIGFREPIFELNGHDPQSVRQLVDYLAVLSEQEEEAGEKTYHS

Mean predicted aligned error: 12.47 Å

Organism: Salmonella enterica I (NCBI:txid59201)

Secondary structure (DSSP, 8-state):
-PPPTT--S--PPTTTTTTTTTSPP-EEEE-TTSTT--HHHHHHHHHHHT--S-EEEE-TT-HHHHHHHHHHHHHHHHHHHHHHHTTS--

InterPro domains:
  IPR012381 Ethanolamine/propanediol utilisation protein, EutP/PduV [PTHR40453] (3-78)

Solvent-accessible surface area (backbone atoms only — not comparable to full-atom values): 5867 Å² total; per-residue (Å²): 138,91,79,74,92,82,60,86,70,86,73,74,60,91,57,62,78,62,72,47,82,85,59,89,80,77,50,72,48,68,54,63,69,44,95,82,54,57,61,68,62,51,53,50,50,41,45,75,76,66,54,58,84,73,68,45,58,29,30,90,88,38,70,64,39,50,47,56,54,52,55,51,52,51,57,52,51,54,54,54,54,62,59,58,64,73,73,77,80,131

Nearest PDB structures (foldseek):
  2ql3-assembly1_A  TM=4.699E-01  e=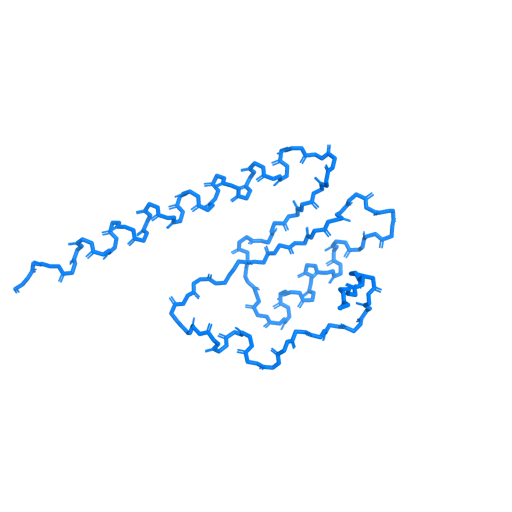8.708E+00  Rhodococcus jostii RHA1

Foldseek 3Di:
DDDDPPDPPPCPDVCPCVPCVPDDDAAEAEQCVDPPDPPVVVVVVCVVVPDDPPYAYYHPPDVVSVVVVVVVVVVVVVVVVVVVVVPPDD